Protein AF-A0A8D4UVX0-F1 (afdb_monomer_lite)

Radius of gyration: 27.91 Å; chains: 1; bounding box: 61×52×60 Å

Organism: NCBI:txid2582419

Structure (mmCIF, N/CA/C/O backbone):
data_AF-A0A8D4UVX0-F1
#
_entry.id   AF-A0A8D4UVX0-F1
#
loop_
_atom_site.group_PDB
_atom_site.id
_atom_site.type_symbol
_atom_site.label_atom_id
_atom_site.label_alt_id
_atom_site.label_comp_id
_atom_site.label_asym_id
_atom_site.label_entity_id
_atom_site.label_seq_id
_atom_site.pdbx_PDB_ins_code
_atom_site.Cartn_x
_atom_site.Cartn_y
_atom_site.Cartn_z
_atom_site.occupancy
_atom_site.B_iso_or_equiv
_atom_site.auth_seq_id
_atom_site.auth_comp_id
_atom_site.auth_asym_id
_atom_site.auth_atom_id
_atom_site.pdbx_PDB_model_num
ATOM 1 N N . MET A 1 1 ? 2.055 -11.846 -9.635 1.00 43.91 1 MET A N 1
ATOM 2 C CA . MET A 1 1 ? 2.872 -11.297 -8.541 1.00 43.91 1 MET A CA 1
ATOM 3 C C . MET A 1 1 ? 2.242 -11.807 -7.262 1.00 43.91 1 MET A C 1
ATOM 5 O O . MET A 1 1 ? 1.046 -11.599 -7.102 1.00 43.91 1 MET A O 1
ATOM 9 N N . GLY A 1 2 ? 2.964 -12.604 -6.475 1.00 56.66 2 GLY A N 1
ATOM 10 C CA . GLY A 1 2 ? 2.497 -12.993 -5.144 1.00 56.66 2 GLY A CA 1
ATOM 11 C C . GLY A 1 2 ? 2.746 -11.823 -4.199 1.00 56.66 2 GLY A C 1
ATOM 12 O O . GLY A 1 2 ? 3.827 -11.244 -4.248 1.00 56.66 2 GLY A O 1
ATOM 13 N N . THR A 1 3 ? 1.746 -11.436 -3.418 1.00 61.84 3 THR A N 1
ATOM 14 C CA . THR A 1 3 ? 1.802 -10.293 -2.496 1.00 61.84 3 THR A CA 1
ATOM 15 C C . THR A 1 3 ? 1.433 -10.795 -1.104 1.00 61.84 3 THR A C 1
ATOM 17 O O . THR A 1 3 ? 0.507 -11.595 -0.986 1.00 61.84 3 THR A O 1
ATOM 20 N N . TYR A 1 4 ? 2.156 -10.364 -0.067 1.00 72.75 4 TYR A N 1
ATOM 21 C CA . TYR A 1 4 ? 1.916 -10.801 1.320 1.00 72.75 4 TYR A CA 1
ATOM 22 C C . TYR A 1 4 ? 0.570 -10.308 1.857 1.00 72.75 4 TYR A C 1
ATOM 24 O O . TYR A 1 4 ? -0.165 -11.060 2.484 1.00 72.75 4 TYR A O 1
ATOM 32 N N . ILE A 1 5 ? 0.244 -9.056 1.554 1.00 80.00 5 ILE A N 1
ATOM 33 C CA . ILE A 1 5 ? -1.052 -8.424 1.775 1.00 80.00 5 ILE A CA 1
ATOM 34 C C . ILE A 1 5 ? -1.427 -7.743 0.465 1.00 80.00 5 ILE A C 1
ATOM 36 O O . ILE A 1 5 ? -0.562 -7.248 -0.257 1.00 80.00 5 ILE A O 1
ATOM 40 N N . ARG A 1 6 ? -2.714 -7.765 0.128 1.00 80.69 6 ARG A N 1
ATOM 41 C CA . ARG A 1 6 ? -3.254 -7.026 -1.012 1.00 80.69 6 ARG A CA 1
ATOM 42 C C . ARG A 1 6 ? -4.228 -5.980 -0.494 1.00 80.69 6 ARG A C 1
ATOM 44 O O . ARG A 1 6 ? -4.999 -6.279 0.416 1.00 80.69 6 ARG A O 1
ATOM 51 N N . GLY A 1 7 ? -4.268 -4.821 -1.140 1.00 71.94 7 GLY A N 1
ATOM 52 C CA . GLY A 1 7 ? -5.425 -3.941 -1.032 1.00 71.94 7 GLY A CA 1
ATOM 53 C C . GLY A 1 7 ? -6.679 -4.687 -1.498 1.00 71.94 7 GLY A C 1
ATOM 54 O O . GLY A 1 7 ? -6.677 -5.367 -2.526 1.00 71.94 7 GLY A O 1
ATOM 55 N N . ASN A 1 8 ? -7.746 -4.620 -0.724 1.00 76.50 8 ASN A N 1
ATOM 56 C CA . ASN A 1 8 ? -9.078 -5.038 -1.142 1.00 76.50 8 ASN A CA 1
ATOM 57 C C . ASN A 1 8 ? -10.080 -4.131 -0.424 1.00 76.50 8 ASN A C 1
ATOM 59 O O . ASN A 1 8 ? -9.688 -3.133 0.176 1.00 76.50 8 ASN A O 1
ATOM 63 N N . ILE A 1 9 ? -11.365 -4.462 -0.483 1.00 83.31 9 ILE A N 1
ATOM 64 C CA . ILE A 1 9 ? -12.360 -3.829 0.375 1.00 83.31 9 ILE A CA 1
ATOM 65 C C . ILE A 1 9 ? -11.927 -4.009 1.831 1.00 83.31 9 ILE A C 1
ATOM 67 O O . ILE A 1 9 ? -11.866 -5.132 2.330 1.00 83.31 9 ILE A O 1
ATOM 71 N N . THR A 1 10 ? -11.652 -2.890 2.489 1.00 87.06 10 THR A N 1
ATOM 72 C CA . THR A 1 10 ? -11.379 -2.822 3.922 1.00 87.06 10 THR A CA 1
ATOM 73 C C . THR A 1 10 ? -12.618 -2.270 4.606 1.00 87.06 10 THR A C 1
ATOM 75 O O . THR A 1 10 ? -13.142 -1.230 4.206 1.00 87.06 10 THR A O 1
ATOM 78 N N . VAL A 1 11 ? -13.087 -2.964 5.638 1.00 86.81 11 VAL A N 1
ATOM 79 C CA . VAL A 1 11 ? -14.204 -2.526 6.476 1.00 86.81 11 VAL A CA 1
ATOM 80 C C . VAL A 1 11 ? -13.712 -2.497 7.910 1.00 86.81 11 VAL A C 1
ATOM 82 O O . VAL A 1 11 ? -13.125 -3.467 8.380 1.00 86.81 11 VAL A O 1
ATOM 85 N N . ALA A 1 12 ? -13.943 -1.386 8.599 1.00 90.69 12 ALA A N 1
ATOM 86 C CA . ALA A 1 12 ? -13.561 -1.238 9.992 1.00 90.69 12 ALA A CA 1
ATOM 87 C C . ALA A 1 12 ? -14.525 -0.286 10.722 1.00 90.69 12 ALA A C 1
ATOM 89 O O . ALA A 1 12 ? -15.094 0.611 10.088 1.00 90.69 12 ALA A O 1
ATOM 90 N N . PRO A 1 13 ? -14.711 -0.446 12.046 1.00 93.50 13 PRO A N 1
ATOM 91 C CA . PRO A 1 13 ? -15.327 0.571 12.892 1.00 93.50 13 PRO A CA 1
ATOM 92 C C . PRO A 1 13 ? -14.554 1.894 12.825 1.00 93.50 13 PRO A C 1
ATOM 94 O O . PRO A 1 13 ? -13.328 1.880 12.741 1.00 93.50 13 PRO A O 1
ATOM 97 N N . ASP A 1 14 ? -15.259 3.022 12.952 1.00 94.88 14 ASP A N 1
ATOM 98 C CA . ASP A 1 14 ? -14.711 4.389 12.854 1.00 94.88 14 ASP A CA 1
ATOM 99 C C . ASP A 1 14 ? -13.367 4.581 13.585 1.00 94.88 14 ASP A C 1
ATOM 101 O O . ASP A 1 14 ? -12.365 4.969 12.987 1.00 94.88 14 ASP A O 1
ATOM 105 N N . ARG A 1 15 ? -13.299 4.170 14.858 1.00 94.94 15 ARG A N 1
ATOM 106 C CA . ARG A 1 15 ? -12.085 4.286 15.685 1.00 94.94 15 ARG A CA 1
ATOM 107 C C . ARG A 1 15 ? -10.834 3.631 15.082 1.00 94.94 15 ARG A C 1
ATOM 109 O O . ARG A 1 15 ? -9.730 4.111 15.317 1.00 94.94 15 ARG A O 1
ATOM 116 N N . LEU A 1 16 ? -10.988 2.535 14.335 1.00 95.81 16 LEU A N 1
ATOM 117 C CA . LEU A 1 16 ? -9.855 1.818 13.745 1.00 95.81 16 LEU A CA 1
ATOM 118 C C . LEU A 1 16 ? -9.335 2.513 12.485 1.00 95.81 16 LEU A C 1
ATOM 120 O O . LEU A 1 16 ? -8.160 2.365 12.169 1.00 95.81 16 LEU A O 1
ATOM 124 N N . TRP A 1 17 ? -10.155 3.316 11.799 1.00 95.62 17 TRP A N 1
ATOM 125 C CA . TRP A 1 17 ? -9.689 4.107 10.656 1.00 95.62 17 TRP A CA 1
ATOM 126 C C . TRP A 1 17 ? -8.678 5.172 11.069 1.00 95.62 17 TRP A C 1
ATOM 128 O O . TRP A 1 17 ? -7.701 5.390 10.357 1.00 95.62 17 TRP A O 1
ATOM 138 N N . LEU A 1 18 ? -8.873 5.789 12.238 1.00 95.94 18 LEU A N 1
ATOM 139 C CA . LEU A 1 18 ? -7.914 6.743 12.795 1.00 95.94 18 LEU A CA 1
ATOM 140 C C . LEU A 1 18 ? -6.572 6.072 13.110 1.00 95.94 18 LEU A C 1
ATOM 142 O O . LEU A 1 18 ? -5.523 6.610 12.761 1.00 95.94 18 LEU A O 1
ATOM 146 N N . ILE A 1 19 ? -6.607 4.877 13.709 1.00 95.88 19 ILE A N 1
ATOM 147 C CA . ILE A 1 19 ? -5.398 4.090 13.994 1.00 95.88 19 ILE A CA 1
ATOM 148 C C . ILE A 1 19 ? -4.700 3.698 12.687 1.00 95.88 19 ILE A C 1
ATOM 150 O O . ILE A 1 19 ? -3.504 3.933 12.532 1.00 95.88 19 ILE A O 1
ATOM 154 N N . LEU A 1 20 ? -5.454 3.186 11.710 1.00 95.38 20 LEU A N 1
ATOM 155 C CA . LEU A 1 20 ? -4.914 2.803 10.408 1.00 95.38 20 LEU A CA 1
ATOM 156 C C . LEU A 1 20 ? -4.260 3.988 9.687 1.00 95.38 20 LEU A C 1
ATOM 158 O O . LEU A 1 20 ? -3.188 3.836 9.099 1.00 95.38 20 LEU A O 1
ATOM 162 N N . TRP A 1 21 ? -4.884 5.168 9.733 1.00 95.88 21 TRP A N 1
ATOM 163 C CA . TRP A 1 21 ? -4.319 6.392 9.170 1.00 95.88 21 TRP A CA 1
ATOM 164 C C . TRP A 1 21 ? -2.988 6.751 9.830 1.00 95.88 21 TRP A C 1
ATOM 166 O O . TRP A 1 21 ? -2.004 6.991 9.128 1.00 95.88 21 TRP A O 1
ATOM 176 N N . GLN A 1 22 ? -2.943 6.737 11.166 1.00 97.38 22 GLN A N 1
ATOM 177 C CA . GLN A 1 22 ? -1.727 7.000 11.930 1.00 97.38 22 GLN A CA 1
ATOM 178 C C . GLN A 1 22 ? -0.609 6.032 11.515 1.00 97.38 22 GLN A C 1
ATOM 180 O O . GLN A 1 22 ? 0.495 6.460 11.179 1.00 97.38 22 GLN A O 1
ATOM 185 N N . ASP A 1 23 ? -0.913 4.736 11.453 1.00 96.69 23 ASP A N 1
ATOM 186 C CA . ASP A 1 23 ? 0.059 3.707 11.096 1.00 96.69 23 ASP A CA 1
ATOM 187 C C . ASP A 1 23 ? 0.570 3.849 9.660 1.00 96.69 23 ASP A C 1
ATOM 189 O O . ASP A 1 23 ? 1.773 3.728 9.403 1.00 96.69 23 ASP A O 1
ATOM 193 N N . THR A 1 24 ? -0.333 4.147 8.730 1.00 95.69 24 THR A N 1
ATOM 194 C CA . THR A 1 24 ? -0.009 4.377 7.318 1.00 95.69 24 THR A CA 1
ATOM 195 C C . THR A 1 24 ? 0.890 5.602 7.161 1.00 95.69 24 THR A C 1
ATOM 197 O O . THR A 1 24 ? 1.872 5.563 6.421 1.00 95.69 24 THR A O 1
ATOM 200 N N . TYR A 1 25 ? 0.599 6.681 7.889 1.00 96.94 25 TYR A N 1
ATOM 201 C CA . TYR A 1 25 ? 1.397 7.902 7.852 1.00 96.94 25 TYR A CA 1
ATOM 202 C C . TYR A 1 25 ? 2.805 7.689 8.420 1.00 96.94 25 TYR A C 1
ATOM 204 O O . TYR A 1 25 ? 3.788 8.117 7.817 1.00 96.94 25 TYR A O 1
ATOM 212 N N . GLU A 1 26 ? 2.929 6.965 9.533 1.00 97.56 26 GLU A N 1
ATOM 213 C CA . GLU A 1 26 ? 4.240 6.606 10.079 1.00 97.56 26 GLU A CA 1
ATOM 214 C C . GLU A 1 26 ? 5.016 5.668 9.141 1.00 97.56 26 GLU A C 1
ATOM 216 O O . GLU A 1 26 ? 6.229 5.796 9.004 1.00 97.56 26 GLU A O 1
ATOM 221 N N . ALA A 1 27 ? 4.341 4.752 8.438 1.00 96.69 27 ALA A N 1
ATOM 222 C CA . ALA A 1 27 ? 4.983 3.925 7.414 1.00 96.69 27 ALA A CA 1
ATOM 223 C C . ALA A 1 27 ? 5.521 4.769 6.245 1.00 96.69 27 ALA A C 1
ATOM 225 O O . ALA A 1 27 ? 6.664 4.583 5.821 1.00 96.69 27 ALA A O 1
ATOM 226 N N . LEU A 1 28 ? 4.731 5.737 5.771 1.00 97.25 28 LEU A N 1
ATOM 227 C CA . LEU A 1 28 ? 5.139 6.676 4.727 1.00 97.25 28 LEU A CA 1
ATOM 228 C C . LEU A 1 28 ? 6.372 7.487 5.145 1.00 97.25 28 LEU A C 1
ATOM 230 O O . LEU A 1 28 ? 7.300 7.637 4.346 1.00 97.25 28 LEU A O 1
ATOM 234 N N . LYS A 1 29 ? 6.409 7.980 6.391 1.00 97.44 29 LYS A N 1
ATOM 235 C CA . LYS A 1 29 ? 7.585 8.675 6.934 1.00 97.44 29 LYS A CA 1
ATOM 236 C C . LYS A 1 29 ? 8.816 7.784 6.917 1.00 97.44 29 LYS A C 1
ATOM 238 O O . LYS A 1 29 ? 9.819 8.196 6.351 1.00 97.44 29 LYS A O 1
ATOM 243 N N . SER A 1 30 ? 8.728 6.565 7.455 1.00 96.75 30 SER A N 1
ATOM 244 C CA . SER A 1 30 ? 9.872 5.646 7.493 1.00 96.75 30 SER A CA 1
ATOM 245 C C . SER A 1 30 ? 10.417 5.334 6.096 1.00 96.75 30 SER A C 1
ATOM 247 O O . SER A 1 30 ? 11.629 5.309 5.898 1.00 96.75 30 SER A O 1
ATOM 249 N N . LEU A 1 31 ? 9.541 5.141 5.101 1.00 96.69 31 LEU A N 1
ATOM 250 C CA . LEU A 1 31 ? 9.977 4.981 3.711 1.00 96.69 31 LEU A CA 1
ATOM 251 C C . LEU A 1 31 ? 10.698 6.238 3.210 1.00 96.69 31 LEU A C 1
ATOM 253 O O . LEU A 1 31 ? 11.796 6.141 2.662 1.00 96.69 31 LEU A O 1
ATOM 257 N N . THR A 1 32 ? 10.115 7.411 3.456 1.00 96.81 32 THR A N 1
ATOM 258 C CA . THR A 1 32 ? 10.653 8.700 3.002 1.00 96.81 32 THR A CA 1
ATOM 259 C C . THR A 1 32 ? 12.011 9.010 3.637 1.00 96.81 32 THR A C 1
ATOM 261 O O . THR A 1 32 ? 12.919 9.462 2.942 1.00 96.81 32 THR A O 1
ATOM 264 N N . GLU A 1 33 ? 12.192 8.715 4.926 1.00 97.62 33 GLU A N 1
ATOM 265 C CA . GLU A 1 33 ? 13.464 8.861 5.650 1.00 97.62 33 GLU A CA 1
ATOM 266 C C . GLU A 1 33 ? 14.577 8.001 5.041 1.00 97.62 33 GLU A C 1
ATOM 268 O O . GLU A 1 33 ? 15.742 8.397 5.030 1.00 97.62 33 GLU A O 1
ATOM 273 N N . CYS A 1 34 ? 14.222 6.850 4.472 1.00 96.19 34 CYS A N 1
ATOM 274 C CA . CYS A 1 34 ? 15.144 5.990 3.737 1.00 96.19 34 CYS A CA 1
ATOM 275 C C . CYS A 1 34 ? 15.285 6.356 2.247 1.00 96.19 34 CYS A C 1
ATOM 277 O O . CYS A 1 34 ? 15.944 5.627 1.505 1.00 96.19 34 CYS A O 1
ATOM 279 N N . GLY A 1 35 ? 14.667 7.445 1.778 1.00 96.62 35 GLY A N 1
ATOM 280 C CA . GLY A 1 35 ? 14.657 7.821 0.360 1.00 96.62 35 GLY A CA 1
ATOM 281 C C . GLY A 1 35 ? 13.859 6.858 -0.526 1.00 96.62 35 GLY A C 1
ATOM 282 O O . GLY A 1 35 ? 14.122 6.759 -1.725 1.00 96.62 35 GLY A O 1
ATOM 283 N N . MET A 1 36 ? 12.907 6.129 0.058 1.00 96.19 36 MET A N 1
ATOM 284 C CA . MET A 1 36 ? 12.039 5.169 -0.619 1.00 96.19 36 MET A CA 1
ATOM 285 C C . MET A 1 36 ? 10.606 5.704 -0.729 1.00 96.19 36 MET A C 1
ATOM 287 O O . MET A 1 36 ? 10.156 6.522 0.069 1.00 96.19 36 MET A O 1
ATOM 291 N N . ALA A 1 37 ? 9.872 5.202 -1.717 1.00 93.69 37 ALA A N 1
ATOM 292 C CA . ALA A 1 37 ? 8.434 5.389 -1.854 1.00 93.69 37 ALA A CA 1
ATOM 293 C C . ALA A 1 37 ? 7.845 4.118 -2.471 1.00 93.69 37 ALA A C 1
ATOM 295 O O . ALA A 1 37 ? 8.466 3.525 -3.355 1.00 93.69 37 ALA A O 1
ATOM 296 N N . ASP A 1 38 ? 6.671 3.705 -2.004 1.00 92.38 38 ASP A N 1
ATOM 297 C CA . ASP A 1 38 ? 6.008 2.487 -2.467 1.00 92.38 38 ASP A CA 1
ATOM 298 C C . ASP A 1 38 ? 4.479 2.638 -2.414 1.00 92.38 38 ASP A C 1
ATOM 300 O O . ASP A 1 38 ? 3.966 3.674 -1.979 1.00 92.38 38 ASP A O 1
ATOM 304 N N . ASP A 1 39 ? 3.760 1.638 -2.916 1.00 90.50 39 ASP A N 1
ATOM 305 C CA . ASP A 1 39 ? 2.309 1.660 -3.063 1.00 90.50 39 ASP A CA 1
ATOM 306 C C . ASP A 1 39 ? 1.528 1.379 -1.763 1.00 90.50 39 ASP A C 1
ATOM 308 O O . ASP A 1 39 ? 2.072 1.157 -0.675 1.00 90.50 39 ASP A O 1
ATOM 312 N N . ASP A 1 40 ? 0.200 1.413 -1.889 1.00 88.50 40 ASP A N 1
ATOM 313 C CA . ASP A 1 40 ? -0.734 1.155 -0.800 1.00 88.50 40 ASP A CA 1
ATOM 314 C C . ASP A 1 40 ? -0.591 -0.256 -0.210 1.00 88.50 40 ASP A C 1
ATOM 316 O O . ASP A 1 40 ? -0.799 -0.427 0.989 1.00 88.50 40 ASP A O 1
ATOM 320 N N . GLN A 1 41 ? -0.183 -1.266 -0.986 1.00 88.25 41 GLN A N 1
ATOM 321 C CA . GLN A 1 41 ? 0.021 -2.620 -0.464 1.00 88.25 41 GLN A CA 1
ATOM 322 C C . GLN A 1 41 ? 1.192 -2.675 0.508 1.00 88.25 41 GLN A C 1
ATOM 324 O O . GLN A 1 41 ? 1.078 -3.306 1.564 1.00 88.25 41 GLN A O 1
ATOM 329 N N . THR A 1 42 ? 2.301 -2.013 0.176 1.00 92.25 42 THR A N 1
ATOM 330 C CA . THR A 1 42 ? 3.461 -1.947 1.070 1.00 92.25 42 THR A CA 1
ATOM 331 C C . THR A 1 42 ? 3.120 -1.179 2.341 1.00 92.25 42 THR A C 1
ATOM 333 O O . THR A 1 42 ? 3.414 -1.657 3.439 1.00 92.25 42 THR A O 1
ATOM 336 N N . LEU A 1 43 ? 2.427 -0.042 2.226 1.00 93.75 43 LEU A N 1
ATOM 337 C CA . LEU A 1 43 ? 1.997 0.731 3.393 1.00 93.75 43 LEU A CA 1
ATOM 338 C C . LEU A 1 43 ? 1.043 -0.067 4.297 1.00 93.75 43 LEU A C 1
ATOM 340 O O . LEU A 1 43 ? 1.233 -0.099 5.513 1.00 93.75 43 LEU A O 1
ATOM 344 N N . MET A 1 44 ? 0.075 -0.782 3.716 1.00 92.38 44 MET A N 1
ATOM 345 C CA . MET A 1 44 ? -0.844 -1.647 4.465 1.00 92.38 44 MET A CA 1
ATOM 346 C C . MET A 1 44 ? -0.121 -2.811 5.147 1.00 92.38 44 MET A C 1
ATOM 348 O O . MET A 1 44 ? -0.460 -3.171 6.273 1.00 92.38 44 MET A O 1
ATOM 352 N N . LEU A 1 45 ? 0.903 -3.386 4.510 1.00 93.12 45 LEU A N 1
ATOM 353 C CA . LEU A 1 45 ? 1.739 -4.414 5.129 1.00 93.12 45 LEU A CA 1
ATOM 354 C C . LEU A 1 45 ? 2.532 -3.858 6.320 1.00 93.12 45 LEU A C 1
ATOM 356 O O . LEU A 1 45 ? 2.681 -4.545 7.330 1.00 93.12 45 LEU A O 1
ATOM 360 N N . MET A 1 46 ? 3.045 -2.631 6.216 1.00 94.62 46 MET A N 1
ATOM 361 C CA . MET A 1 46 ? 3.748 -1.971 7.317 1.00 94.62 46 MET A CA 1
ATOM 362 C C . MET A 1 46 ? 2.805 -1.660 8.483 1.00 94.62 46 MET A C 1
ATOM 364 O O . MET A 1 46 ? 3.164 -1.934 9.627 1.00 94.62 46 MET A O 1
ATOM 368 N N . ALA A 1 47 ? 1.593 -1.169 8.204 1.00 94.56 47 ALA A N 1
ATOM 369 C CA . ALA A 1 47 ? 0.565 -0.955 9.222 1.00 94.56 47 ALA A CA 1
ATOM 370 C C . ALA A 1 47 ? 0.171 -2.272 9.915 1.00 94.56 47 ALA A C 1
ATOM 372 O O . ALA A 1 47 ? 0.213 -2.356 11.141 1.00 94.56 47 ALA A O 1
ATOM 373 N N . TYR A 1 48 ? -0.081 -3.333 9.137 1.00 93.88 48 TYR A N 1
ATOM 374 C CA . TYR A 1 48 ? -0.345 -4.678 9.659 1.00 93.88 48 TYR A CA 1
ATOM 375 C C . TYR A 1 48 ? 0.775 -5.189 10.567 1.00 93.88 48 TYR A C 1
ATOM 377 O O . TYR A 1 48 ? 0.512 -5.776 11.607 1.00 93.88 48 TYR A O 1
ATOM 385 N N . ARG A 1 49 ? 2.041 -4.967 10.202 1.00 93.62 49 ARG A N 1
ATOM 386 C CA . ARG A 1 49 ? 3.170 -5.402 11.036 1.00 93.62 49 ARG A CA 1
ATOM 387 C C . ARG A 1 49 ? 3.316 -4.607 12.328 1.00 93.62 49 ARG A C 1
ATOM 389 O O . ARG A 1 49 ? 3.900 -5.140 13.267 1.00 93.62 49 ARG A O 1
ATOM 396 N N . ARG A 1 50 ? 2.845 -3.358 12.371 1.00 94.75 50 ARG A N 1
ATOM 397 C CA . ARG A 1 50 ? 2.926 -2.519 13.571 1.00 94.75 50 ARG A CA 1
ATOM 398 C C . ARG A 1 50 ? 1.876 -2.919 14.606 1.00 94.75 50 ARG A C 1
ATOM 400 O O . ARG A 1 50 ? 2.228 -3.054 15.771 1.00 94.75 50 ARG A O 1
ATOM 407 N N . HIS A 1 51 ? 0.641 -3.151 14.166 1.00 94.81 51 HIS A N 1
ATOM 408 C CA . HIS A 1 51 ? -0.477 -3.528 15.035 1.00 94.81 51 HIS A CA 1
ATOM 409 C C . HIS A 1 51 ? -1.287 -4.687 14.429 1.00 94.81 51 HIS A C 1
ATOM 411 O O . HIS A 1 51 ? -2.421 -4.476 13.988 1.00 94.81 51 HIS A O 1
ATOM 417 N N . PRO A 1 52 ? -0.731 -5.911 14.346 1.00 93.88 52 PRO A N 1
ATOM 418 C CA . PRO A 1 52 ? -1.385 -7.042 13.680 1.00 93.88 52 PRO A CA 1
ATOM 419 C C . PRO A 1 52 ? -2.725 -7.433 14.313 1.00 93.88 52 PRO A C 1
ATOM 421 O O . PRO A 1 52 ? -3.595 -7.953 13.620 1.00 93.88 52 PRO A O 1
ATOM 424 N N . GLU A 1 53 ? -2.915 -7.155 15.601 1.00 96.00 53 GLU A N 1
ATOM 425 C CA . GLU A 1 53 ? -4.148 -7.396 16.352 1.00 96.00 53 GLU A CA 1
ATOM 426 C C . GLU A 1 53 ? -5.353 -6.591 15.846 1.00 96.00 53 GLU A C 1
ATOM 428 O O . GLU A 1 53 ? -6.493 -6.982 16.088 1.00 96.00 53 GLU A O 1
ATOM 433 N N . ASN A 1 54 ? -5.118 -5.493 15.121 1.00 94.69 54 ASN A N 1
ATOM 434 C CA . ASN A 1 54 ? -6.177 -4.655 14.555 1.00 94.69 54 ASN A CA 1
ATOM 435 C C . ASN A 1 54 ? -6.666 -5.142 13.181 1.00 94.69 54 ASN A C 1
ATOM 437 O O . ASN A 1 54 ? -7.552 -4.517 12.594 1.00 94.69 54 ASN A O 1
ATOM 441 N N . PHE A 1 55 ? -6.099 -6.231 12.653 1.00 92.38 55 PHE A N 1
ATOM 442 C CA . PHE A 1 55 ? -6.392 -6.731 11.313 1.00 92.38 55 PHE A CA 1
ATOM 443 C C . PHE A 1 55 ? -6.898 -8.170 11.341 1.00 92.38 55 PHE A C 1
ATOM 445 O O . PHE A 1 55 ? -6.325 -9.043 11.988 1.00 92.38 55 PHE A O 1
ATOM 452 N N . GLU A 1 56 ? -7.907 -8.435 10.515 1.00 91.62 56 GLU A N 1
ATOM 453 C CA . GLU A 1 56 ? -8.366 -9.783 10.186 1.00 91.62 56 GLU A CA 1
ATOM 454 C C . GLU A 1 56 ? -8.106 -10.050 8.691 1.00 91.62 56 GLU A C 1
ATOM 456 O O . GLU A 1 56 ? -8.886 -9.632 7.832 1.00 91.62 56 GLU A O 1
ATOM 461 N N . PRO A 1 57 ? -6.965 -10.663 8.327 1.00 88.19 57 PRO A N 1
ATOM 462 C CA . PRO A 1 57 ? -6.641 -10.915 6.930 1.00 88.19 57 PRO A CA 1
ATOM 463 C C . PRO A 1 57 ? -7.422 -12.114 6.383 1.00 88.19 57 PRO A C 1
ATOM 465 O O . PRO A 1 57 ? -7.410 -13.206 6.951 1.00 88.19 57 PRO A O 1
ATOM 468 N N . HIS A 1 58 ? -8.019 -11.938 5.205 1.00 86.69 58 HIS A N 1
ATOM 469 C CA . HIS A 1 58 ? -8.702 -13.008 4.480 1.00 86.69 58 HIS A CA 1
ATOM 470 C C . HIS A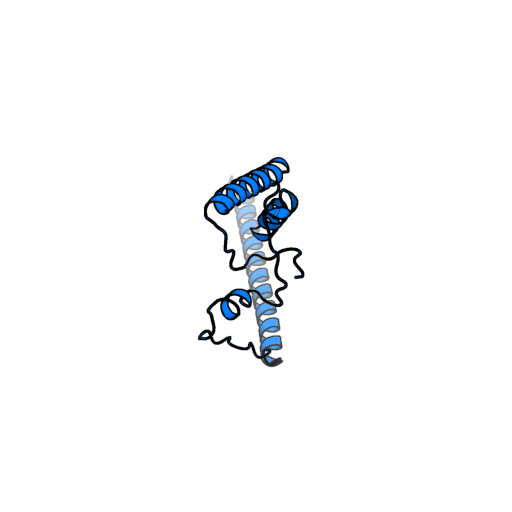 1 58 ? -7.922 -13.421 3.231 1.00 86.69 58 HIS A C 1
ATOM 472 O O . HIS A 1 58 ? -7.399 -12.587 2.484 1.00 86.69 58 HIS A O 1
ATOM 478 N N . MET A 1 59 ? -7.873 -14.728 2.975 1.00 86.12 59 MET A N 1
ATOM 479 C CA . MET A 1 59 ? -7.258 -15.266 1.764 1.00 86.12 59 MET A CA 1
ATOM 480 C C . MET A 1 59 ? -8.081 -14.870 0.537 1.00 86.12 59 MET A C 1
ATOM 482 O O . MET A 1 59 ? -9.298 -15.026 0.521 1.00 86.12 59 MET A O 1
ATOM 486 N N . ALA A 1 60 ? -7.406 -14.382 -0.504 1.00 81.94 60 ALA A N 1
ATOM 487 C CA . ALA A 1 60 ? -8.049 -13.976 -1.749 1.00 81.94 60 ALA A CA 1
ATOM 488 C C . ALA A 1 60 ? -7.217 -14.397 -2.964 1.00 81.94 60 ALA A C 1
ATOM 490 O O . ALA A 1 60 ? -6.060 -14.007 -3.132 1.00 81.94 60 ALA A O 1
ATOM 491 N N . SER A 1 61 ? -7.850 -15.132 -3.866 1.00 82.88 61 SER A N 1
ATOM 492 C CA . SER A 1 61 ? -7.323 -15.577 -5.151 1.00 82.88 61 SER A CA 1
ATOM 493 C C . SER A 1 61 ? -7.263 -14.457 -6.204 1.00 82.88 61 SER A C 1
ATOM 495 O O . SER A 1 61 ? -6.355 -14.450 -7.040 1.00 82.88 61 SER A O 1
ATOM 497 N N . TYR A 1 62 ? -8.155 -13.451 -6.167 1.00 79.94 62 TYR A N 1
ATOM 498 C CA . TYR A 1 62 ? -8.116 -12.294 -7.085 1.00 79.94 62 TYR A CA 1
ATOM 499 C C . TYR A 1 62 ? -8.696 -10.990 -6.488 1.00 79.94 62 TYR A C 1
ATOM 501 O O . TYR A 1 62 ? -9.334 -10.996 -5.445 1.00 79.94 62 TYR A O 1
ATOM 509 N N . TRP A 1 63 ? -8.451 -9.845 -7.148 1.00 77.31 63 TRP A N 1
ATOM 510 C CA . TRP A 1 63 ? -8.725 -8.499 -6.596 1.00 77.31 63 TRP A CA 1
ATOM 511 C C . TRP A 1 63 ? -10.208 -8.229 -6.345 1.00 77.31 63 TRP A C 1
ATOM 513 O O . TRP A 1 63 ? -10.563 -7.584 -5.373 1.00 77.31 63 TRP A O 1
ATOM 523 N N . GLY A 1 64 ? -11.076 -8.726 -7.221 1.00 77.69 64 GLY A N 1
ATOM 524 C CA . GLY A 1 64 ? -12.521 -8.521 -7.118 1.00 77.69 64 GLY A CA 1
ATOM 525 C C . GLY A 1 64 ? -13.242 -9.600 -6.315 1.00 77.69 64 GLY A C 1
ATOM 526 O O . GLY A 1 64 ? -14.456 -9.714 -6.444 1.00 77.69 64 GLY A O 1
ATOM 527 N N . GLU A 1 65 ? -12.524 -10.450 -5.579 1.00 81.88 65 GLU A N 1
ATOM 528 C CA . GLU A 1 65 ? -13.145 -11.522 -4.795 1.00 81.88 65 GLU A CA 1
ATOM 529 C C . GLU A 1 65 ? -13.946 -10.960 -3.623 1.00 81.88 65 GLU A C 1
ATOM 531 O O . GLU A 1 65 ? -15.076 -11.383 -3.410 1.00 81.88 65 GLU A O 1
ATOM 536 N N . GLY A 1 66 ? -13.423 -9.920 -2.962 1.00 81.81 66 GLY A N 1
ATOM 537 C CA . GLY A 1 66 ? -14.120 -9.234 -1.871 1.00 81.81 66 GLY A CA 1
ATOM 538 C C . GLY A 1 66 ? -15.441 -8.612 -2.329 1.00 81.81 66 GLY A C 1
ATOM 539 O O . GLY A 1 66 ? -16.454 -8.759 -1.661 1.00 81.81 66 GLY A O 1
ATOM 540 N N . LEU A 1 67 ? -15.467 -8.005 -3.522 1.00 80.75 67 LEU A N 1
ATOM 541 C CA . LEU A 1 67 ? -16.701 -7.460 -4.100 1.00 80.75 67 LEU A CA 1
ATOM 542 C C . LEU A 1 67 ? -17.783 -8.531 -4.265 1.00 80.75 67 LEU A C 1
ATOM 544 O O . LEU A 1 67 ? -18.934 -8.265 -3.958 1.00 80.75 67 LEU A O 1
ATOM 548 N N . GLY A 1 68 ? -17.423 -9.722 -4.751 1.00 79.19 68 GLY A N 1
ATOM 549 C CA . GLY A 1 68 ? -18.371 -10.826 -4.912 1.00 79.19 68 GLY A CA 1
ATOM 550 C C . GLY A 1 68 ? -18.811 -11.426 -3.577 1.00 79.19 68 GLY A C 1
ATOM 551 O O . GLY A 1 68 ? -19.993 -11.680 -3.394 1.00 79.19 68 GLY A O 1
ATOM 552 N N . ALA A 1 69 ? -17.873 -11.613 -2.645 1.00 78.75 69 ALA A N 1
ATOM 553 C CA . ALA A 1 69 ? -18.133 -12.230 -1.346 1.00 78.75 69 ALA A CA 1
ATOM 554 C C . ALA A 1 69 ? -18.972 -11.349 -0.400 1.00 78.75 69 ALA A C 1
ATOM 556 O O . ALA A 1 69 ? -19.696 -11.880 0.436 1.00 78.75 69 ALA A O 1
ATOM 557 N N . TYR A 1 70 ? -18.895 -10.020 -0.536 1.00 79.12 70 TYR A N 1
ATOM 558 C CA . TYR A 1 70 ? -19.521 -9.066 0.385 1.00 79.12 70 TYR A CA 1
ATOM 559 C C . TYR A 1 70 ? -20.499 -8.121 -0.335 1.00 79.12 70 TYR A C 1
ATOM 561 O O . TYR A 1 70 ? -20.284 -6.913 -0.406 1.00 79.12 70 TYR A O 1
ATOM 569 N N . GLY A 1 71 ? -21.596 -8.674 -0.866 1.00 74.75 71 GLY A N 1
ATOM 570 C CA . GLY A 1 71 ? -22.719 -7.897 -1.424 1.00 74.75 71 GLY A CA 1
ATOM 571 C C . GLY A 1 71 ? -22.746 -7.779 -2.952 1.00 74.75 71 GLY A C 1
ATOM 572 O O . GLY A 1 71 ? -23.564 -7.048 -3.509 1.00 74.75 71 GLY A O 1
ATOM 573 N N . GLY A 1 72 ? -21.873 -8.508 -3.645 1.00 78.19 72 GLY A N 1
ATOM 574 C CA . GLY A 1 72 ? -21.772 -8.511 -5.101 1.00 78.19 72 GLY A CA 1
ATOM 575 C C . GLY A 1 72 ? -22.534 -9.625 -5.802 1.00 78.19 72 GLY A C 1
ATOM 576 O O . GLY A 1 72 ? -22.148 -9.964 -6.917 1.00 78.19 72 GLY A O 1
ATOM 577 N N . ASP A 1 73 ? -23.594 -10.185 -5.217 1.00 79.00 73 ASP A N 1
ATOM 578 C CA . ASP A 1 73 ? -24.351 -11.305 -5.812 1.00 79.00 73 ASP A CA 1
ATOM 579 C C . ASP A 1 73 ? -24.848 -11.006 -7.237 1.00 79.00 73 ASP A C 1
ATOM 581 O O . ASP A 1 73 ? -24.986 -11.890 -8.085 1.00 79.00 73 ASP A O 1
ATOM 585 N N . THR A 1 74 ? -25.085 -9.728 -7.534 1.00 82.81 74 THR A N 1
ATOM 586 C CA . THR A 1 74 ? -25.519 -9.249 -8.852 1.00 82.81 74 THR A CA 1
ATOM 587 C C . THR A 1 74 ? -24.358 -8.937 -9.805 1.00 82.81 74 THR A C 1
ATOM 589 O O . THR A 1 74 ? -24.571 -8.769 -11.013 1.00 82.81 74 THR A O 1
ATOM 592 N N . LEU A 1 75 ? -23.117 -8.882 -9.308 1.00 78.81 75 LEU A N 1
ATOM 593 C CA . LEU A 1 75 ? -21.928 -8.554 -10.088 1.00 78.81 75 LEU A CA 1
ATOM 594 C C . LEU A 1 75 ? -21.500 -9.746 -10.943 1.00 78.81 75 LEU A C 1
ATOM 596 O O . LEU A 1 75 ? -21.073 -10.797 -10.470 1.00 78.81 75 LEU A O 1
ATOM 600 N N . ARG A 1 76 ? -21.541 -9.562 -12.263 1.00 75.88 76 ARG A N 1
ATOM 601 C CA . ARG A 1 76 ? -21.088 -10.581 -13.213 1.00 75.88 76 ARG A CA 1
ATOM 602 C C . ARG A 1 76 ? -19.617 -10.382 -13.545 1.00 75.88 76 ARG A C 1
ATOM 604 O O . ARG A 1 76 ? -19.233 -9.396 -14.175 1.00 75.88 76 ARG A O 1
ATOM 611 N N . ARG A 1 77 ? -18.779 -11.366 -13.205 1.00 71.81 77 ARG A N 1
ATOM 612 C CA . ARG A 1 77 ? -17.375 -11.372 -13.634 1.00 71.81 77 ARG A CA 1
ATOM 613 C C . ARG A 1 77 ? -17.277 -11.725 -15.116 1.00 71.81 77 ARG A C 1
ATOM 615 O O . ARG A 1 77 ? -17.638 -12.824 -15.537 1.00 71.81 77 ARG A O 1
ATOM 622 N N . ARG A 1 78 ? -16.681 -10.843 -15.920 1.00 76.50 78 ARG A N 1
ATOM 623 C CA . ARG A 1 78 ? -16.293 -11.193 -17.292 1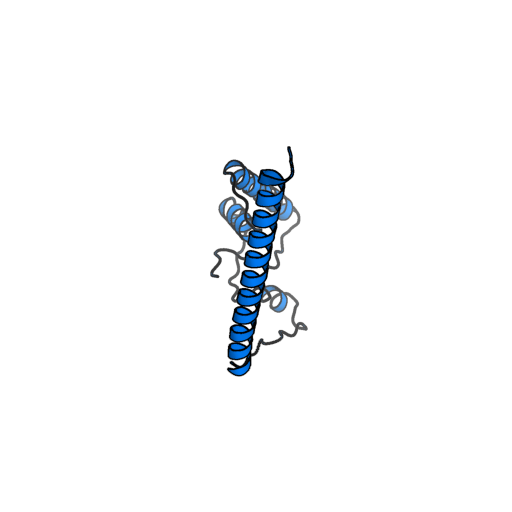.00 76.50 78 ARG A CA 1
ATOM 624 C C . ARG A 1 78 ? -15.096 -12.143 -17.245 1.00 76.50 78 ARG A C 1
ATOM 626 O O . ARG A 1 78 ? -13.978 -11.728 -16.952 1.00 76.50 78 ARG A O 1
ATOM 633 N N . ILE A 1 79 ? -15.314 -13.423 -17.535 1.00 77.94 79 ILE A N 1
ATOM 634 C CA . ILE A 1 79 ? -14.225 -14.404 -17.622 1.00 77.94 79 ILE A CA 1
ATOM 635 C C . ILE A 1 79 ? -13.343 -14.033 -18.820 1.00 77.94 79 ILE A C 1
ATOM 637 O O . ILE A 1 79 ? -13.792 -14.056 -19.969 1.00 77.94 79 ILE A O 1
ATOM 641 N N . HIS A 1 80 ? -12.087 -13.660 -18.559 1.00 69.56 80 HIS A N 1
ATOM 642 C CA . HIS A 1 80 ? -11.133 -13.380 -19.623 1.00 69.56 80 HIS A CA 1
ATOM 643 C C . HIS A 1 80 ? -10.776 -14.691 -20.325 1.00 69.56 80 HIS A C 1
ATOM 645 O O . HIS A 1 80 ? -10.068 -15.530 -19.773 1.00 69.56 80 HIS A O 1
ATOM 651 N N . LYS A 1 81 ? -11.274 -14.884 -21.548 1.00 76.50 81 LYS A N 1
ATOM 652 C CA . LYS A 1 81 ? -10.825 -15.994 -22.391 1.00 76.50 81 LYS A CA 1
ATOM 653 C C . LYS A 1 81 ? -9.395 -15.691 -22.856 1.00 76.50 81 LYS A C 1
ATOM 655 O O . LYS A 1 81 ? -9.160 -14.571 -23.321 1.00 76.50 81 LYS A O 1
ATOM 660 N N . PRO A 1 82 ? -8.447 -16.640 -22.757 1.00 72.50 82 PRO A N 1
ATOM 661 C CA . PRO A 1 82 ? -7.089 -16.415 -23.233 1.00 72.50 82 PRO A CA 1
ATOM 662 C C . PRO A 1 82 ? -7.131 -16.001 -24.707 1.00 72.50 82 PRO A C 1
ATOM 664 O O . PRO A 1 82 ? -7.807 -16.629 -25.527 1.00 72.50 82 PRO A O 1
ATOM 667 N N . LYS A 1 83 ? -6.445 -14.902 -25.049 1.00 67.62 83 LYS A N 1
ATOM 668 C CA . LYS A 1 83 ? -6.397 -14.416 -26.433 1.00 67.62 83 LYS A CA 1
ATOM 669 C C . LYS A 1 83 ? -5.798 -15.510 -27.317 1.00 67.62 83 LYS A C 1
ATOM 671 O O . LYS A 1 83 ? -4.677 -15.955 -27.074 1.00 67.62 83 LYS A O 1
ATOM 676 N N . ARG A 1 84 ? -6.532 -15.919 -28.359 1.00 68.44 84 ARG A N 1
ATOM 677 C CA . ARG A 1 84 ? -6.027 -16.854 -29.373 1.00 68.44 84 ARG A CA 1
ATOM 678 C C . ARG A 1 84 ? -4.701 -16.338 -29.924 1.00 68.44 84 ARG A C 1
ATOM 680 O O . ARG A 1 84 ? -4.563 -15.162 -30.272 1.00 68.44 84 ARG A O 1
ATOM 68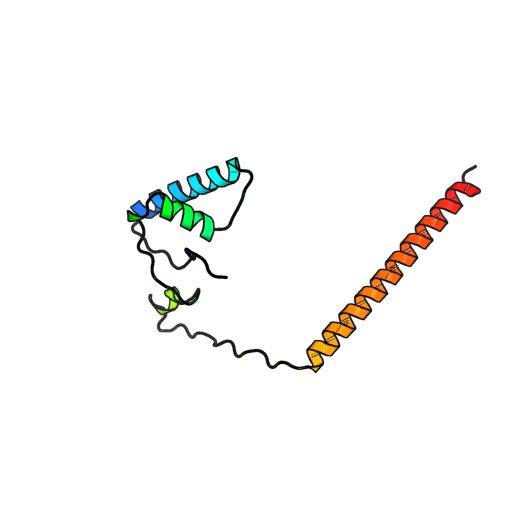7 N N . ASN A 1 85 ? -3.718 -17.228 -29.973 1.00 62.69 85 ASN A N 1
ATOM 688 C CA . ASN A 1 85 ? -2.354 -16.908 -30.357 1.00 62.69 85 ASN A CA 1
ATOM 689 C C . ASN A 1 85 ? -2.274 -16.753 -31.889 1.00 62.69 85 ASN A C 1
ATOM 691 O O . ASN A 1 85 ? -1.774 -17.622 -32.593 1.00 62.69 85 ASN A O 1
ATOM 695 N N . ASN A 1 86 ? -2.814 -15.656 -32.426 1.00 73.12 86 ASN A N 1
ATOM 696 C CA . ASN A 1 86 ? -2.825 -15.401 -33.865 1.00 73.12 86 ASN A CA 1
ATOM 697 C C . ASN A 1 86 ? -1.398 -15.084 -34.339 1.00 73.12 86 ASN A C 1
ATOM 699 O O . ASN A 1 86 ? -0.889 -13.976 -34.132 1.00 73.12 86 ASN A O 1
ATOM 703 N N . ALA A 1 87 ? -0.757 -16.058 -34.992 1.00 76.06 87 ALA A N 1
ATOM 704 C CA . ALA A 1 87 ? 0.591 -15.945 -35.557 1.00 76.06 87 ALA A CA 1
ATOM 705 C C . ALA A 1 87 ? 0.750 -14.700 -36.452 1.00 76.06 87 ALA A C 1
ATOM 707 O O . ALA A 1 87 ? 1.771 -14.014 -36.392 1.00 76.06 87 ALA A O 1
ATOM 708 N N . PHE A 1 88 ? -0.311 -14.330 -37.174 1.00 73.69 88 PHE A N 1
ATOM 709 C CA . PHE A 1 88 ? -0.374 -13.130 -38.006 1.00 73.69 88 PHE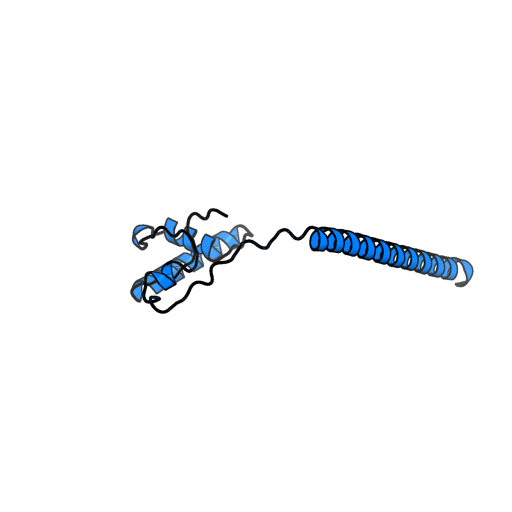 A CA 1
ATOM 710 C C . PHE A 1 88 ? -0.107 -11.830 -37.226 1.00 73.69 88 PHE A C 1
ATOM 712 O O . PHE A 1 88 ? 0.718 -11.013 -37.632 1.00 73.69 88 PHE A O 1
ATOM 719 N N . HIS A 1 89 ? -0.710 -11.656 -36.043 1.00 75.25 89 HIS A N 1
ATOM 720 C CA . HIS A 1 89 ? -0.465 -10.476 -35.202 1.00 75.25 89 HIS A CA 1
ATOM 721 C C . HIS A 1 89 ? 0.950 -10.447 -34.615 1.00 75.25 89 HIS A C 1
ATOM 723 O O . HIS A 1 89 ? 1.455 -9.381 -34.257 1.00 75.25 89 HIS A O 1
ATOM 729 N N . ARG A 1 90 ? 1.606 -11.603 -34.474 1.00 78.00 90 ARG A N 1
ATOM 730 C CA . ARG A 1 90 ? 3.006 -11.679 -34.034 1.00 78.00 90 ARG A CA 1
ATOM 731 C C . ARG A 1 90 ? 3.945 -11.238 -35.154 1.00 78.00 90 ARG A C 1
ATOM 733 O O . ARG A 1 90 ? 4.837 -10.426 -34.912 1.00 78.00 90 ARG A O 1
ATOM 740 N N . LEU A 1 91 ? 3.687 -11.712 -36.373 1.00 81.25 91 LEU A N 1
ATOM 741 C CA . LEU A 1 91 ? 4.430 -11.332 -37.570 1.00 81.25 91 LEU A CA 1
ATOM 742 C C . LEU A 1 91 ? 4.330 -9.820 -37.823 1.00 81.25 91 LEU A C 1
ATOM 744 O O . LEU A 1 91 ? 5.351 -9.140 -37.925 1.00 81.25 91 LEU A O 1
ATOM 748 N N . TRP A 1 92 ? 3.112 -9.273 -37.785 1.00 82.62 92 TRP A N 1
ATOM 749 C CA . TRP A 1 92 ? 2.863 -7.841 -37.971 1.00 82.62 92 TRP A CA 1
ATOM 750 C C . TRP A 1 92 ? 3.534 -6.963 -36.912 1.00 82.62 92 TRP A C 1
ATOM 752 O O . TRP A 1 92 ? 4.109 -5.923 -37.238 1.00 82.62 92 TRP A O 1
ATOM 762 N N . ARG A 1 93 ? 3.527 -7.383 -35.638 1.00 82.81 93 ARG A N 1
ATOM 763 C CA . ARG A 1 93 ? 4.244 -6.667 -34.569 1.00 82.81 93 ARG A CA 1
ATOM 764 C C . ARG A 1 93 ? 5.751 -6.633 -34.823 1.00 82.81 93 ARG A C 1
ATOM 7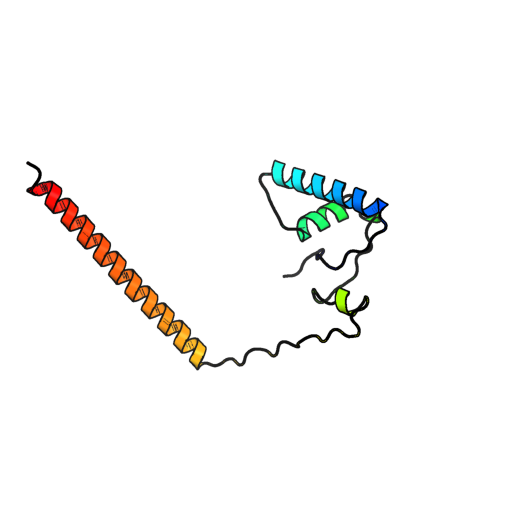66 O O . ARG A 1 93 ? 6.362 -5.574 -34.691 1.00 82.81 93 ARG A O 1
ATOM 773 N N . LYS A 1 94 ? 6.333 -7.760 -35.247 1.00 85.69 94 LYS A N 1
ATOM 774 C CA . LYS A 1 94 ? 7.762 -7.860 -35.584 1.00 85.69 94 LYS A CA 1
ATOM 775 C C . LYS A 1 94 ? 8.117 -6.960 -36.770 1.00 85.69 94 LYS A C 1
ATOM 777 O O . LYS A 1 94 ? 9.129 -6.264 -36.732 1.00 85.69 94 LYS A O 1
ATOM 782 N N . GLN A 1 95 ? 7.270 -6.925 -37.795 1.00 88.50 95 GLN A N 1
ATOM 783 C CA . GLN A 1 95 ? 7.491 -6.096 -38.979 1.00 88.50 95 GLN A CA 1
ATOM 784 C C . GLN A 1 95 ? 7.379 -4.599 -38.663 1.00 88.50 95 GLN A C 1
ATOM 786 O O . GLN A 1 95 ? 8.261 -3.826 -39.036 1.00 88.50 95 GLN A O 1
ATOM 791 N N . ARG A 1 96 ? 6.380 -4.195 -37.868 1.00 87.88 96 ARG A N 1
ATOM 792 C CA . ARG A 1 96 ? 6.213 -2.803 -37.422 1.00 87.88 96 ARG A CA 1
ATOM 793 C C . ARG A 1 96 ? 7.391 -2.315 -36.574 1.00 87.88 96 ARG A C 1
ATOM 795 O O . ARG A 1 96 ? 7.810 -1.169 -36.723 1.00 87.88 96 ARG A O 1
ATOM 802 N N . ALA A 1 97 ? 7.951 -3.173 -35.719 1.00 88.50 97 ALA A N 1
ATOM 803 C CA . ALA A 1 97 ? 9.149 -2.851 -34.942 1.00 88.50 97 ALA A CA 1
ATOM 804 C C . ALA A 1 97 ? 10.366 -2.592 -35.848 1.00 88.50 97 ALA A C 1
ATOM 806 O O . ALA A 1 97 ? 11.059 -1.590 -35.673 1.00 88.50 97 ALA A O 1
ATOM 807 N N . ARG A 1 98 ? 10.570 -3.431 -36.876 1.00 90.44 98 ARG A N 1
ATOM 808 C CA . ARG A 1 98 ? 11.634 -3.229 -37.877 1.00 90.44 98 ARG A CA 1
ATOM 809 C C . ARG A 1 98 ? 11.473 -1.907 -38.627 1.00 90.44 98 ARG A C 1
ATOM 811 O O . ARG A 1 98 ? 12.450 -1.192 -38.819 1.00 90.44 98 ARG A O 1
ATOM 818 N N . TRP A 1 99 ? 10.250 -1.558 -39.024 1.00 92.19 99 TRP A N 1
ATOM 819 C CA . TRP A 1 99 ? 9.984 -0.293 -39.717 1.00 92.19 99 TRP A CA 1
ATOM 820 C C . TRP A 1 99 ? 10.274 0.920 -38.833 1.00 92.19 99 TRP A C 1
ATOM 822 O O . TRP A 1 99 ? 10.922 1.859 -39.288 1.00 92.19 99 TRP A O 1
ATOM 832 N N . LYS A 1 100 ? 9.867 0.883 -37.557 1.00 89.06 100 LYS A N 1
ATOM 833 C CA . LYS A 1 100 ? 10.199 1.946 -36.596 1.00 89.06 100 LYS A CA 1
ATOM 834 C C . LYS A 1 100 ? 11.710 2.123 -36.440 1.00 89.06 100 LYS A C 1
ATOM 836 O O . LYS A 1 100 ? 12.179 3.255 -36.504 1.00 89.06 100 LYS A O 1
ATOM 841 N N . ALA A 1 101 ? 12.459 1.028 -36.302 1.00 89.12 101 ALA A N 1
ATOM 842 C CA . ALA A 1 101 ? 13.917 1.077 -36.201 1.00 89.12 101 ALA A CA 1
ATOM 843 C C . ALA A 1 101 ? 14.554 1.717 -37.446 1.00 89.12 101 ALA A C 1
ATOM 845 O O . ALA A 1 101 ? 15.381 2.615 -37.319 1.00 89.12 101 ALA A O 1
ATOM 846 N N . LYS A 1 102 ? 14.092 1.340 -38.646 1.00 90.31 102 LYS A N 1
ATOM 847 C CA . LYS A 1 102 ? 14.588 1.901 -39.912 1.00 90.31 102 LYS A CA 1
ATOM 848 C C . LYS A 1 102 ? 14.299 3.402 -40.041 1.00 90.31 102 LYS A C 1
ATOM 850 O O . LYS A 1 102 ? 15.164 4.168 -40.454 1.00 90.31 102 LYS A O 1
ATOM 855 N N . ILE A 1 103 ? 13.103 3.844 -39.646 1.00 90.12 103 ILE A N 1
ATOM 856 C CA . ILE A 1 103 ? 12.746 5.273 -39.611 1.00 90.12 103 ILE A CA 1
ATOM 857 C C . ILE A 1 103 ? 13.638 6.027 -38.620 1.00 90.12 103 ILE A C 1
ATOM 859 O O . ILE A 1 103 ? 14.077 7.141 -38.902 1.00 90.12 103 ILE A O 1
ATOM 863 N N . GLN A 1 104 ? 13.913 5.432 -37.461 1.00 86.75 104 GLN A N 1
ATOM 864 C CA . GLN A 1 104 ? 14.760 6.044 -36.446 1.00 86.75 104 GLN A CA 1
ATOM 865 C C . GLN A 1 104 ? 16.206 6.181 -36.928 1.00 86.75 104 GLN A C 1
ATOM 867 O O . GLN A 1 104 ? 16.790 7.249 -36.777 1.00 86.75 104 GLN A O 1
ATOM 872 N N . GLU A 1 105 ? 16.746 5.161 -37.594 1.00 88.75 105 GLU A N 1
ATOM 873 C CA . GLU A 1 105 ? 18.070 5.211 -38.216 1.00 88.75 105 GLU A CA 1
ATOM 874 C C . GLU A 1 105 ? 18.169 6.333 -39.263 1.00 88.75 105 GLU A C 1
ATOM 876 O O . GLU A 1 105 ? 19.120 7.114 -39.246 1.00 88.75 105 GLU A O 1
ATOM 881 N N . LEU A 1 106 ? 17.156 6.478 -40.126 1.00 89.19 106 LEU A N 1
ATOM 882 C CA . LEU A 1 106 ? 17.092 7.560 -41.116 1.00 89.19 106 LEU A CA 1
ATOM 883 C C . LEU A 1 106 ? 17.067 8.945 -40.457 1.00 89.19 106 LEU A C 1
ATOM 885 O O . LEU A 1 106 ? 17.809 9.837 -40.872 1.00 89.19 106 LEU A O 1
ATOM 889 N N . LYS A 1 107 ? 16.266 9.121 -39.398 1.00 86.44 107 LYS A N 1
ATOM 890 C CA . LYS A 1 107 ? 16.229 10.373 -38.624 1.00 86.44 107 LYS A CA 1
ATOM 891 C C . LYS A 1 107 ? 17.586 10.683 -37.993 1.00 86.44 107 LYS A C 1
ATOM 893 O O . LYS A 1 107 ? 18.025 11.831 -38.028 1.00 86.44 107 LYS A O 1
ATOM 898 N N . THR A 1 108 ? 18.267 9.678 -37.447 1.00 80.62 108 THR A N 1
ATOM 899 C CA . THR A 1 108 ? 19.601 9.835 -36.856 1.00 80.62 108 THR A CA 1
ATOM 900 C C . THR A 1 108 ? 20.635 10.223 -37.912 1.00 80.62 108 THR A C 1
ATOM 902 O O . THR A 1 108 ? 21.357 11.197 -37.711 1.00 80.62 108 THR A O 1
ATOM 905 N N . LYS A 1 109 ? 20.653 9.550 -39.072 1.00 85.62 109 LYS A N 1
ATOM 906 C CA . LYS A 1 109 ? 21.536 9.900 -40.202 1.00 85.62 109 LYS A CA 1
ATOM 907 C C . LYS A 1 109 ? 21.304 11.331 -40.682 1.00 85.62 109 LYS A C 1
ATOM 909 O O . LYS A 1 109 ? 22.264 12.071 -40.882 1.00 85.62 109 LYS A O 1
ATOM 914 N N . HIS A 1 110 ? 20.044 11.748 -40.804 1.00 85.75 110 HIS A N 1
ATOM 915 C CA . HIS A 1 110 ? 19.706 13.117 -41.186 1.00 85.75 110 HIS A CA 1
ATOM 916 C C . HIS A 1 110 ? 20.198 14.145 -40.151 1.00 85.75 110 HIS A C 1
ATOM 918 O O . HIS A 1 110 ? 20.805 15.146 -40.527 1.00 85.75 110 HIS A O 1
ATOM 924 N N . ARG A 1 111 ? 20.024 13.877 -38.846 1.00 80.25 111 ARG A N 1
ATOM 925 C CA . ARG A 1 111 ? 20.549 14.743 -37.770 1.00 80.25 111 ARG A CA 1
ATOM 926 C C . ARG A 1 111 ? 22.076 14.851 -37.798 1.00 80.25 111 ARG A C 1
ATOM 928 O O . ARG A 1 111 ? 22.593 15.945 -37.604 1.00 80.25 111 ARG A O 1
ATOM 935 N N . ILE A 1 112 ? 22.788 13.749 -38.044 1.00 75.69 112 ILE A N 1
ATOM 936 C CA . ILE A 1 112 ? 24.256 13.743 -38.159 1.00 75.69 112 ILE A CA 1
ATOM 937 C C . ILE A 1 112 ? 24.700 14.575 -39.367 1.00 75.69 112 ILE A C 1
ATOM 939 O O . ILE A 1 112 ? 25.561 15.437 -39.219 1.00 75.69 112 ILE A O 1
ATOM 943 N N . LYS A 1 113 ? 24.075 14.376 -40.537 1.00 81.19 113 LYS A N 1
ATOM 944 C CA . LYS A 1 113 ? 24.390 15.142 -41.753 1.00 81.19 113 LYS A CA 1
ATOM 945 C C . LYS A 1 113 ? 24.158 16.641 -41.554 1.00 81.19 113 LYS A C 1
ATOM 947 O O . LYS A 1 113 ? 25.011 17.432 -41.935 1.00 81.19 113 LYS A O 1
ATOM 952 N N . LYS A 1 114 ? 23.048 17.022 -40.909 1.00 80.25 114 LYS A N 1
ATOM 953 C CA . LYS A 1 114 ? 22.737 18.422 -40.589 1.00 80.25 114 LYS A CA 1
ATOM 954 C C . LYS A 1 114 ? 23.791 19.047 -39.668 1.00 80.25 114 LYS A C 1
ATOM 956 O O . LYS A 1 114 ? 24.326 20.093 -39.999 1.00 80.25 114 LYS A O 1
ATOM 961 N N . ARG A 1 115 ? 24.167 18.369 -38.576 1.00 73.81 115 ARG A N 1
ATOM 962 C CA . ARG A 1 115 ? 25.233 18.840 -37.668 1.00 73.81 115 ARG A CA 1
ATOM 963 C C . ARG A 1 115 ? 26.591 18.963 -38.360 1.00 73.81 115 ARG A C 1
ATOM 965 O O . ARG A 1 115 ? 27.347 19.878 -38.064 1.00 73.81 115 ARG A O 1
ATOM 972 N N . HIS A 1 116 ? 26.915 18.032 -39.258 1.00 73.88 116 HIS A N 1
ATOM 973 C CA . HIS A 1 116 ? 28.159 18.087 -40.022 1.00 73.88 116 HIS A CA 1
ATOM 974 C C . HIS A 1 116 ? 28.163 19.259 -41.013 1.00 73.88 116 HIS A C 1
ATOM 976 O O . HIS A 1 116 ? 29.183 19.921 -41.151 1.00 73.88 116 HIS A O 1
ATOM 982 N N . ALA A 1 117 ? 27.029 19.537 -41.665 1.00 69.75 117 ALA A N 1
ATOM 983 C CA . ALA A 1 117 ? 26.866 20.700 -42.535 1.00 69.75 117 ALA A CA 1
ATOM 984 C C . ALA A 1 117 ? 26.993 22.018 -41.749 1.00 69.75 117 ALA A C 1
ATOM 986 O O . ALA A 1 117 ? 27.794 22.860 -42.128 1.00 69.75 117 ALA A O 1
ATOM 987 N N . GLU A 1 118 ? 26.319 22.139 -40.600 1.00 70.69 118 GLU A N 1
ATOM 988 C CA . GLU A 1 118 ? 26.431 23.303 -39.701 1.00 70.69 118 GLU A CA 1
ATOM 989 C C . GLU A 1 118 ? 27.870 23.513 -39.188 1.00 70.69 118 GLU A C 1
ATOM 991 O O . GLU A 1 118 ? 28.309 24.646 -38.992 1.00 70.69 118 GLU A O 1
ATOM 996 N N . ARG A 1 119 ? 28.625 22.426 -38.962 1.00 72.06 119 ARG A N 1
ATOM 997 C CA . ARG A 1 119 ? 30.042 22.499 -38.573 1.00 72.06 119 ARG A CA 1
ATOM 998 C C . ARG A 1 119 ? 30.916 23.023 -39.715 1.00 72.06 119 ARG A C 1
ATOM 1000 O O . ARG A 1 119 ? 31.718 23.913 -39.468 1.00 72.06 119 ARG A O 1
ATOM 1007 N N . ILE A 1 120 ? 30.732 22.506 -40.933 1.00 64.12 120 ILE A N 1
ATOM 1008 C CA . ILE A 1 120 ? 31.443 22.981 -42.134 1.00 64.12 120 ILE A CA 1
ATOM 1009 C C . ILE A 1 120 ? 31.122 24.459 -42.394 1.00 64.12 120 ILE A C 1
ATOM 1011 O O . ILE A 1 120 ? 32.029 25.241 -42.653 1.00 64.12 120 ILE A O 1
ATOM 1015 N N . GLU A 1 121 ? 29.854 24.867 -42.289 1.00 60.69 121 GLU A N 1
ATOM 1016 C CA . GLU A 1 121 ? 29.459 26.269 -42.479 1.00 60.69 121 GLU A CA 1
ATOM 1017 C C . GLU A 1 121 ? 30.186 27.203 -41.504 1.00 60.69 121 GLU A C 1
ATOM 1019 O O . GLU A 1 121 ? 30.741 28.217 -41.920 1.00 60.69 121 GLU A O 1
ATOM 1024 N N . LYS 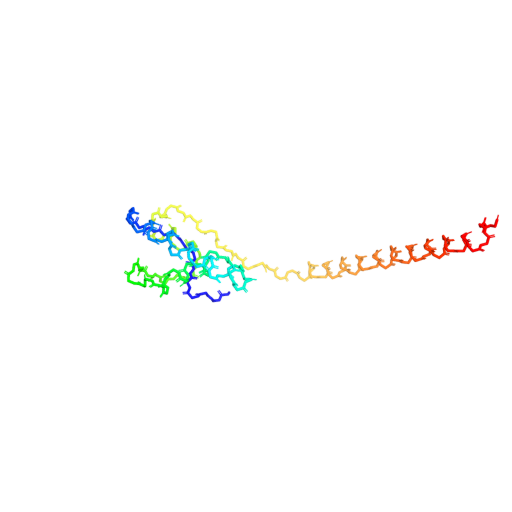A 1 122 ? 30.273 26.830 -40.221 1.00 67.56 122 LYS A N 1
ATOM 1025 C CA . LYS A 1 122 ? 31.030 27.601 -39.221 1.00 67.56 122 LYS A CA 1
ATOM 1026 C C . LYS A 1 122 ? 32.534 27.638 -39.485 1.00 67.56 122 LYS A C 1
ATOM 1028 O O . LYS A 1 122 ? 33.167 28.632 -39.158 1.00 67.56 122 LYS A O 1
ATOM 1033 N N . GLU A 1 123 ? 33.103 26.563 -40.018 1.00 69.12 123 GLU A N 1
ATOM 1034 C CA . GLU A 1 123 ? 34.546 26.429 -40.235 1.00 69.12 123 GLU A CA 1
ATOM 1035 C C . GLU A 1 123 ? 35.029 27.204 -41.472 1.00 69.12 123 GLU A C 1
ATOM 1037 O O . GLU A 1 123 ? 36.135 27.739 -41.466 1.00 69.12 123 GLU A O 1
ATOM 1042 N N . TYR A 1 124 ? 34.191 27.312 -42.509 1.00 57.25 124 TYR A N 1
ATOM 1043 C CA . TYR A 1 124 ? 34.573 27.913 -43.791 1.00 57.25 124 TYR A CA 1
ATOM 1044 C C . TYR A 1 124 ? 33.943 29.284 -44.080 1.00 57.25 124 TYR A C 1
ATOM 1046 O O . TYR A 1 124 ? 34.523 30.038 -44.859 1.00 57.25 124 TYR A O 1
ATOM 1054 N N . PHE A 1 125 ? 32.795 29.626 -43.480 1.00 62.22 125 PHE A N 1
ATOM 1055 C CA . PHE A 1 125 ? 32.044 30.848 -43.820 1.00 62.22 125 PHE A CA 1
ATOM 1056 C C . PHE A 1 125 ? 31.909 31.870 -42.679 1.00 62.22 125 PHE A C 1
ATOM 1058 O O . PHE A 1 125 ? 31.437 32.973 -42.932 1.00 62.22 125 PHE A O 1
ATOM 1065 N N . ASN A 1 126 ? 32.363 31.561 -41.458 1.00 57.44 126 ASN A N 1
ATOM 1066 C CA . ASN A 1 126 ? 32.567 32.565 -40.405 1.00 57.44 126 ASN A CA 1
ATOM 1067 C C . ASN A 1 126 ? 34.049 32.986 -40.369 1.00 57.44 126 ASN A C 1
ATOM 1069 O O . ASN A 1 126 ? 34.815 32.527 -39.520 1.00 57.44 126 ASN A O 1
ATOM 1073 N N . LYS A 1 127 ? 34.444 33.849 -41.307 1.00 52.62 127 LYS A N 1
ATOM 1074 C CA . LYS A 1 127 ? 35.608 34.736 -41.189 1.00 52.62 127 LYS A CA 1
ATOM 1075 C C . LYS A 1 127 ? 35.134 36.173 -41.311 1.00 52.62 127 LYS A C 1
ATOM 1077 O O . LYS A 1 127 ? 34.306 36.416 -42.214 1.00 52.62 127 LYS A O 1
#

Sequence (127 aa):
MGTYIRGNITVAPDRLWLILWQDTYEALKSLTECGMADDDQTLMLMAYRRHPENFEPHMASYWGEGLGAYGGDTLRRRIHKPKRNNAFHRLWRKQRARWKAKIQELKTKHRIKKRHAERIEKEYFNK

pLDDT: mean 83.49, std 11.42, range [43.91, 97.62]

Foldseek 3Di:
DDAPFDDADDDDDPVVVVLLVVQLVVLQVVQVVVVHDDDPSSSNVSSCVVCVVSDDDDDDPDRCPCVCVPPVVVPDDDPDDPPPPPVVVVVVVVVVVVVVVVVVVVVVVVVVVVVVVVVVCCVPPVD

Secondary structure (DSSP, 8-state):
---SS--------HHHHHHHHHHHHHHHHHHHHTT----HHHHHHHHHHH-GGG------SSTTHHHHHTT-TTPPP---PPPP--HHHHHHHHHHHHHHHHHHHHHHHHHHHHHHHHHHHHHHH--